Protein AF-A0A1H8YCD6-F1 (afdb_monomer)

Solvent-accessible surface area (backbone atoms only — not comparable to full-atom values): 5613 Å² total; per-residue (Å²): 131,90,78,91,81,82,89,49,74,97,36,56,41,69,50,75,46,70,52,92,56,15,34,28,38,33,33,36,64,43,48,75,93,74,41,48,61,44,54,52,54,41,46,51,43,27,68,70,29,89,53,27,68,52,58,77,84,79,43,37,69,66,57,67,76,28,54,75,43,76,45,73,42,76,83,76,64,79,83,79,79,79,80,82,80,73,92,84,133

Secondary structure (DSSP, 8-state):
---S--S-GGG-S-EEE--TTS-EEEE-S--HHHHHHHHHHHHHHHHHSTTS---TTTS-HHHHH-EEEEEPPSS-PPPPPPP------

Mean predicted aligned error: 7.54 Å

Radius of gyration: 15.42 Å; Cα contacts (8 Å, |Δi|>4): 114; chains: 1; bounding box: 22×37×52 Å

Sequence (89 aa):
MPANCLSNCPRGCSAAVSASGKWTYVIGDLDPDRHAGDVIDFARQHRAHAEGVPEWRDRPEHVRKHTIARVPPVKPAAPAPSAPSQEQS

pLDDT: mean 87.88, std 16.81, range [42.31, 98.44]

Foldseek 3Di:
DDDDDPVCVVFDDWDWQDDAQAKIWIFGNDDCVPCVVLVVVLSVQLVPDPRSDHDLVVRDPRSNVGGPDIHHHPDHDDDDDDDDDDDDD

Structure (mmCIF, N/CA/C/O backbone):
data_AF-A0A1H8YCD6-F1
#
_entry.id   AF-A0A1H8YCD6-F1
#
loop_
_atom_site.group_PDB
_atom_site.id
_atom_site.type_symbol
_atom_site.label_atom_id
_atom_site.label_alt_id
_atom_site.label_comp_id
_atom_site.label_asym_id
_atom_site.label_entity_id
_atom_site.label_seq_id
_atom_site.pdbx_PDB_ins_code
_atom_site.Cartn_x
_atom_site.Cartn_y
_atom_site.Cartn_z
_atom_site.occupancy
_atom_site.B_iso_or_equiv
_atom_site.auth_seq_id
_atom_site.auth_comp_id
_atom_site.auth_asym_id
_atom_site.auth_atom_id
_atom_site.pdbx_PDB_model_num
ATOM 1 N N . MET A 1 1 ? -13.500 2.763 -6.373 1.00 67.12 1 MET A N 1
ATOM 2 C CA . MET A 1 1 ? -13.687 4.179 -6.757 1.00 67.12 1 MET A CA 1
ATOM 3 C C . MET A 1 1 ? -12.380 4.681 -7.344 1.00 67.12 1 MET A C 1
ATOM 5 O O . MET A 1 1 ? -11.348 4.323 -6.782 1.00 67.12 1 MET A O 1
ATOM 9 N N . PRO A 1 2 ? -12.392 5.447 -8.445 1.00 83.25 2 PRO A N 1
ATOM 10 C CA . PRO A 1 2 ? -11.178 6.076 -8.955 1.00 83.25 2 PRO A CA 1
ATOM 11 C C . PRO A 1 2 ? -10.650 7.091 -7.933 1.00 83.25 2 PRO A C 1
ATOM 13 O O . PRO A 1 2 ? -11.416 7.882 -7.382 1.00 83.25 2 PRO A O 1
ATOM 16 N N . ALA A 1 3 ? -9.349 7.043 -7.655 1.00 86.94 3 ALA A N 1
ATOM 17 C CA . ALA A 1 3 ? -8.659 8.064 -6.873 1.00 86.94 3 ALA A CA 1
ATOM 18 C C . ALA A 1 3 ? -8.138 9.148 -7.824 1.00 86.94 3 ALA A C 1
ATOM 20 O O . ALA A 1 3 ? -7.701 8.825 -8.925 1.00 86.94 3 ALA A O 1
ATOM 21 N N . ASN A 1 4 ? -8.180 10.418 -7.410 1.00 91.00 4 ASN A N 1
ATOM 22 C CA . ASN A 1 4 ? -7.763 11.520 -8.280 1.00 91.00 4 ASN A CA 1
ATOM 23 C C . ASN A 1 4 ? -6.230 11.609 -8.403 1.00 91.00 4 ASN A C 1
ATOM 25 O O . ASN A 1 4 ? -5.669 11.411 -9.472 1.00 91.00 4 ASN A O 1
ATOM 29 N N . CYS A 1 5 ? -5.531 11.865 -7.296 1.00 93.00 5 CYS A N 1
ATOM 30 C CA . CYS A 1 5 ? -4.073 11.954 -7.273 1.00 93.00 5 CYS A CA 1
ATOM 31 C C . CYS A 1 5 ? -3.534 11.305 -5.998 1.00 93.00 5 CYS A C 1
ATOM 33 O O . CYS A 1 5 ? -4.055 11.542 -4.910 1.00 93.00 5 CYS A O 1
ATOM 35 N N . LEU A 1 6 ? -2.484 10.497 -6.146 1.00 94.50 6 LEU A N 1
ATOM 36 C CA . LEU A 1 6 ? -1.733 9.896 -5.037 1.00 94.50 6 LEU A CA 1
ATOM 37 C C . LEU A 1 6 ? -0.301 10.449 -4.948 1.00 94.50 6 LEU A C 1
ATOM 39 O O . LEU A 1 6 ? 0.514 9.911 -4.207 1.00 94.50 6 LEU A O 1
ATOM 43 N N . SER A 1 7 ? 0.024 11.479 -5.741 1.00 94.50 7 SER A N 1
ATOM 44 C CA . SER A 1 7 ? 1.365 12.073 -5.870 1.00 94.50 7 SER A CA 1
ATOM 45 C C . SER A 1 7 ? 2.488 11.048 -6.102 1.00 94.50 7 SER A C 1
ATOM 47 O O . SER A 1 7 ? 3.638 11.283 -5.745 1.00 94.50 7 SER A O 1
ATOM 49 N N . ASN A 1 8 ? 2.156 9.914 -6.726 1.00 95.19 8 ASN A N 1
ATOM 50 C CA . ASN A 1 8 ? 3.054 8.784 -6.977 1.00 95.19 8 ASN A CA 1
ATOM 51 C C . ASN A 1 8 ? 3.299 8.562 -8.484 1.00 95.19 8 ASN A C 1
ATOM 53 O O . ASN A 1 8 ? 3.501 7.439 -8.935 1.00 95.19 8 ASN A O 1
ATOM 57 N N . CYS A 1 9 ? 3.252 9.628 -9.290 1.00 94.06 9 CYS A N 1
ATOM 58 C CA . CYS A 1 9 ? 3.338 9.547 -10.754 1.00 94.06 9 CYS A CA 1
ATOM 59 C C . CYS A 1 9 ? 4.580 8.799 -11.288 1.00 94.06 9 CYS A C 1
ATOM 61 O O . CYS A 1 9 ? 4.416 8.019 -12.223 1.00 94.06 9 CYS A O 1
ATOM 63 N N . PRO A 1 10 ? 5.793 8.947 -10.709 1.00 95.06 10 PRO A N 1
ATOM 64 C CA . PRO A 1 10 ? 6.974 8.215 -11.185 1.00 95.06 10 PRO A CA 1
ATOM 65 C C . PRO A 1 10 ? 6.902 6.692 -10.996 1.00 95.06 10 PRO A C 1
ATOM 67 O O . PRO A 1 10 ? 7.713 5.979 -11.574 1.00 95.06 10 PRO A O 1
ATOM 70 N N . ARG A 1 11 ? 5.968 6.204 -10.169 1.00 93.56 11 ARG A N 1
ATOM 71 C CA . ARG A 1 11 ? 5.777 4.788 -9.815 1.00 93.56 11 ARG A CA 1
ATOM 72 C C . ARG A 1 11 ? 4.352 4.318 -10.128 1.00 93.56 11 ARG A C 1
ATOM 74 O O . ARG A 1 11 ? 3.731 3.598 -9.341 1.00 93.56 11 ARG A O 1
ATOM 81 N N . GLY A 1 12 ? 3.794 4.796 -11.243 1.00 89.19 12 GLY A N 1
ATOM 82 C CA . GLY A 1 12 ? 2.533 4.294 -11.795 1.00 89.19 12 GLY A CA 1
ATOM 83 C C . GLY A 1 12 ? 2.701 2.897 -12.426 1.00 89.19 12 GLY A C 1
ATOM 84 O O . GLY A 1 12 ? 3.779 2.580 -12.910 1.00 89.19 12 GLY A O 1
ATOM 85 N N . CYS A 1 13 ? 1.680 2.034 -12.461 1.00 94.94 13 CYS A N 1
ATOM 86 C CA . CYS A 1 13 ? 0.327 2.222 -11.922 1.00 94.94 13 CYS A CA 1
ATOM 87 C C . CYS A 1 13 ? 0.295 2.167 -10.385 1.00 94.94 13 CYS A C 1
ATOM 89 O O . CYS A 1 13 ? 1.198 1.633 -9.743 1.00 94.94 13 CYS A O 1
ATOM 91 N N . SER A 1 14 ? -0.744 2.740 -9.770 1.00 96.00 14 SER A N 1
ATOM 92 C CA . SER A 1 14 ? -0.872 2.787 -8.308 1.00 96.00 14 SER A CA 1
ATOM 93 C C . SER A 1 14 ? -2.298 2.534 -7.834 1.00 96.00 14 SER A C 1
ATOM 95 O O . SER A 1 14 ? -3.260 2.871 -8.521 1.00 96.00 14 SER A O 1
ATOM 97 N N . ALA A 1 15 ? -2.425 1.981 -6.631 1.00 96.44 15 AL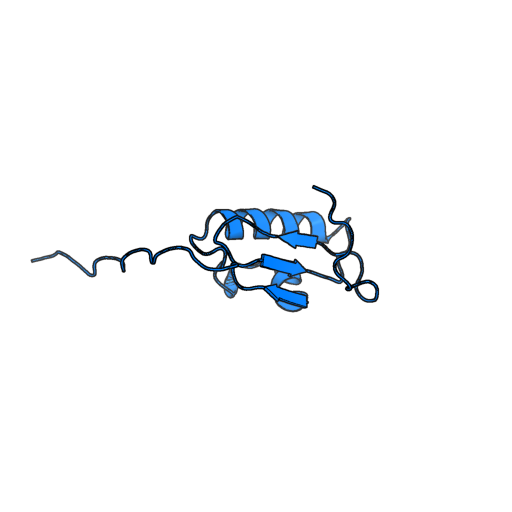A A N 1
ATOM 98 C CA . ALA A 1 15 ? -3.700 1.735 -5.973 1.00 96.44 15 ALA A CA 1
ATOM 99 C C . ALA A 1 15 ? -3.649 2.179 -4.511 1.00 96.44 15 ALA A C 1
ATOM 101 O O . ALA A 1 15 ? -2.595 2.148 -3.874 1.00 96.44 15 ALA A O 1
ATOM 102 N N . ALA A 1 16 ? -4.808 2.561 -3.975 1.00 96.88 16 ALA A N 1
ATOM 103 C CA . ALA A 1 16 ? -4.979 2.813 -2.554 1.00 96.88 16 ALA A CA 1
ATOM 104 C C . ALA A 1 16 ? -5.983 1.820 -1.961 1.00 96.88 16 ALA A C 1
ATOM 106 O O . ALA A 1 16 ? -7.092 1.676 -2.476 1.00 96.88 16 ALA A O 1
ATOM 107 N N . VAL A 1 17 ? -5.602 1.163 -0.867 1.00 97.56 17 VAL A N 1
ATOM 108 C CA . VAL A 1 17 ? -6.489 0.309 -0.068 1.00 97.56 17 VAL A CA 1
ATOM 109 C C . VAL A 1 17 ? -6.759 1.020 1.249 1.00 97.56 17 VAL A C 1
ATOM 111 O O . VAL A 1 17 ? -5.847 1.231 2.049 1.00 97.56 17 VAL A O 1
ATOM 114 N N . SER A 1 18 ? -8.010 1.420 1.456 1.00 95.38 18 SER A N 1
ATOM 115 C CA . SER A 1 18 ? -8.455 2.191 2.614 1.00 95.38 18 SER A CA 1
ATOM 116 C C . SER A 1 18 ? -9.813 1.706 3.112 1.00 95.38 18 SER A C 1
ATOM 118 O O . SER A 1 18 ? -10.616 1.147 2.366 1.00 95.38 18 SER A O 1
ATOM 120 N N . ALA A 1 19 ? -10.073 1.928 4.398 1.00 93.94 19 ALA A N 1
ATOM 121 C CA . ALA A 1 19 ? -11.386 1.756 5.004 1.00 93.94 19 ALA A CA 1
ATOM 122 C C . ALA A 1 19 ? -11.507 2.673 6.225 1.00 93.94 19 ALA A C 1
ATOM 124 O O . ALA A 1 19 ? -10.498 3.061 6.818 1.00 93.94 19 ALA A O 1
ATOM 125 N N . SER A 1 20 ? -12.740 3.007 6.610 1.00 92.38 20 SER A N 1
ATOM 126 C CA . SER A 1 20 ? -12.990 3.829 7.799 1.00 92.38 20 SER A CA 1
ATOM 127 C C . SER A 1 20 ? -12.371 3.193 9.047 1.00 92.38 20 SER A C 1
ATOM 129 O O . SER A 1 20 ? -12.505 1.988 9.260 1.00 92.38 20 SER A O 1
ATOM 131 N N . GLY A 1 21 ? -11.666 3.997 9.846 1.00 91.94 21 GLY A N 1
ATOM 132 C CA . GLY A 1 21 ? -11.000 3.552 11.074 1.00 91.94 21 GLY A CA 1
ATOM 133 C C . GLY A 1 21 ? -9.776 2.653 10.869 1.00 91.94 21 GLY A C 1
ATOM 134 O O . GLY A 1 21 ? -9.196 2.204 11.853 1.00 91.94 21 GLY A O 1
ATOM 135 N N . LYS A 1 22 ? -9.359 2.399 9.622 1.00 95.38 22 LYS A N 1
ATOM 136 C CA . LYS A 1 22 ? -8.238 1.510 9.296 1.00 95.38 22 LYS A CA 1
ATOM 137 C C . LYS A 1 22 ? -7.078 2.263 8.662 1.00 95.38 22 LYS A C 1
ATOM 139 O O . LYS A 1 22 ? -7.241 3.330 8.071 1.00 95.38 22 LYS A O 1
ATOM 144 N N . TRP A 1 23 ? -5.897 1.665 8.746 1.00 96.56 23 TRP A N 1
ATOM 145 C CA . TRP A 1 23 ? -4.719 2.143 8.027 1.00 96.56 23 TRP A CA 1
ATOM 146 C C . TRP A 1 23 ? -4.975 2.191 6.523 1.00 96.56 23 TRP A C 1
ATOM 148 O O . TRP A 1 23 ? -5.581 1.280 5.974 1.00 96.56 23 TRP A O 1
ATOM 158 N N . THR A 1 24 ? -4.486 3.217 5.837 1.00 96.75 24 THR A N 1
ATOM 159 C CA . THR A 1 24 ? -4.534 3.281 4.370 1.00 96.75 24 THR A CA 1
ATOM 160 C C . THR A 1 24 ? -3.178 2.915 3.786 1.00 96.75 24 THR A C 1
ATOM 162 O O . THR A 1 24 ? -2.150 3.364 4.290 1.00 96.75 24 THR A O 1
ATOM 165 N N . TYR A 1 25 ? -3.177 2.121 2.719 1.00 97.75 25 TYR A N 1
ATOM 166 C CA . TYR A 1 25 ? -1.980 1.714 1.987 1.00 97.75 25 TYR A CA 1
ATOM 167 C C . TYR A 1 25 ? -2.011 2.305 0.591 1.00 97.75 25 TYR A C 1
ATOM 169 O O . TYR A 1 25 ? -3.018 2.172 -0.096 1.00 97.75 25 TYR A O 1
ATOM 177 N N . VAL A 1 26 ? -0.901 2.903 0.167 1.00 97.75 26 VAL A N 1
ATOM 178 C CA . VAL A 1 26 ? -0.651 3.258 -1.233 1.00 97.75 26 VAL A CA 1
ATOM 179 C C . VAL A 1 26 ? 0.370 2.276 -1.787 1.00 97.75 26 VAL A C 1
ATOM 181 O O . VAL A 1 26 ? 1.450 2.130 -1.217 1.00 97.75 26 VAL A O 1
ATOM 184 N N . ILE A 1 27 ? 0.021 1.603 -2.877 1.00 98.00 27 ILE A N 1
ATOM 185 C CA . ILE A 1 27 ? 0.840 0.592 -3.550 1.00 98.00 27 ILE A CA 1
ATOM 186 C C . ILE A 1 27 ? 1.192 1.129 -4.937 1.00 98.00 27 ILE A C 1
ATOM 188 O O . ILE A 1 27 ? 0.305 1.626 -5.633 1.00 98.00 27 ILE A O 1
ATOM 192 N N . GLY A 1 28 ? 2.468 1.061 -5.310 1.00 97.62 28 GLY A N 1
ATOM 193 C CA . GLY A 1 28 ? 2.990 1.546 -6.591 1.00 97.62 28 GLY A CA 1
ATOM 194 C C . GLY A 1 28 ? 3.535 0.433 -7.484 1.00 97.62 28 GLY A C 1
ATOM 195 O O . GLY A 1 28 ? 3.442 -0.751 -7.151 1.00 97.62 28 GLY A O 1
ATOM 196 N N . ASP A 1 29 ? 4.106 0.840 -8.618 1.00 97.81 29 ASP A N 1
ATOM 197 C CA . ASP A 1 29 ? 4.764 -0.022 -9.610 1.00 97.81 29 ASP A CA 1
ATOM 198 C C . ASP A 1 29 ? 3.890 -1.213 -10.044 1.00 97.81 29 ASP A C 1
ATOM 200 O O . ASP A 1 29 ? 4.363 -2.333 -10.239 1.00 97.81 29 ASP A O 1
ATOM 204 N N . LEU A 1 30 ? 2.575 -0.999 -10.125 1.00 97.50 30 LEU A N 1
ATOM 205 C CA . LEU A 1 30 ? 1.631 -2.045 -10.500 1.00 97.50 30 LEU A CA 1
ATOM 206 C C . LEU A 1 30 ? 1.655 -2.266 -12.015 1.00 97.50 30 LEU A C 1
ATOM 208 O O . LEU A 1 30 ? 1.534 -1.320 -12.794 1.00 97.50 30 LEU A O 1
ATOM 212 N 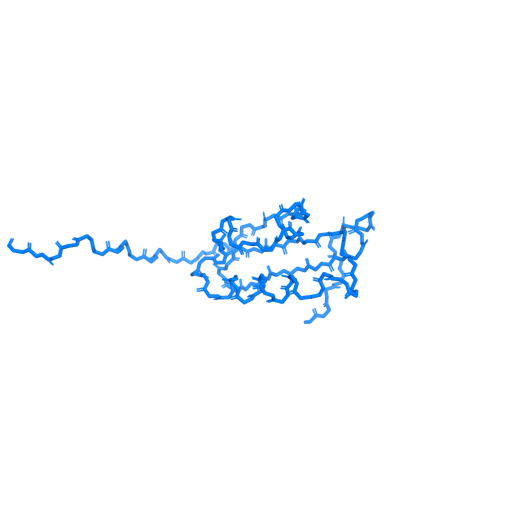N . ASP A 1 31 ? 1.724 -3.533 -12.406 1.00 97.50 31 ASP A N 1
ATOM 213 C CA . ASP A 1 31 ? 1.367 -4.013 -13.733 1.00 97.50 31 ASP A CA 1
ATOM 214 C C . ASP A 1 31 ? -0.094 -4.500 -13.643 1.00 97.50 31 ASP A C 1
ATOM 216 O O . ASP A 1 31 ? -0.382 -5.382 -12.826 1.00 97.50 31 ASP A O 1
ATOM 220 N N . PRO A 1 32 ? -1.038 -3.912 -14.397 1.00 94.06 32 PR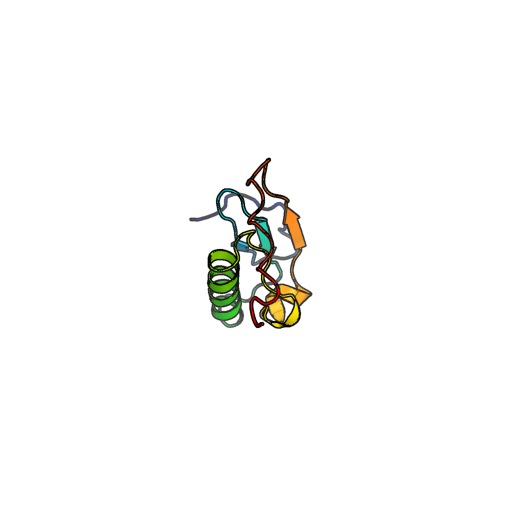O A N 1
ATOM 221 C CA . PRO A 1 32 ? -2.456 -4.242 -14.280 1.00 94.06 32 PRO A CA 1
ATOM 222 C C . PRO A 1 32 ? -2.779 -5.686 -14.690 1.00 94.06 32 PRO A C 1
ATOM 224 O O . PRO A 1 32 ? -3.718 -6.257 -14.138 1.00 94.06 32 PRO A O 1
ATOM 227 N N . ASP A 1 33 ? -1.995 -6.293 -15.583 1.00 96.50 33 ASP A N 1
ATOM 228 C CA . ASP A 1 33 ? -2.230 -7.661 -16.056 1.00 96.50 33 ASP A CA 1
ATOM 229 C C . ASP A 1 33 ? -1.666 -8.707 -15.085 1.00 96.50 33 ASP A C 1
ATOM 231 O O . ASP A 1 33 ? -2.118 -9.852 -15.060 1.00 96.50 33 ASP A O 1
ATOM 235 N N . ARG A 1 34 ? -0.691 -8.317 -14.253 1.00 97.56 34 ARG A N 1
ATOM 236 C CA . ARG A 1 34 ? -0.009 -9.226 -13.316 1.00 97.56 34 ARG A CA 1
ATOM 237 C C . ARG A 1 34 ? -0.436 -9.042 -11.866 1.00 97.56 34 ARG A C 1
ATOM 239 O O . ARG A 1 34 ? -0.592 -10.021 -11.147 1.00 97.56 34 ARG A O 1
ATOM 246 N N . HIS A 1 35 ? -0.603 -7.799 -11.419 1.00 98.12 35 HIS A N 1
ATOM 247 C CA . HIS A 1 35 ? -0.702 -7.459 -9.994 1.00 98.12 35 HIS A CA 1
ATOM 248 C C . HIS A 1 35 ? -2.127 -7.096 -9.550 1.00 98.12 35 HIS A C 1
ATOM 250 O O . HIS A 1 35 ? -2.347 -6.786 -8.378 1.00 98.12 35 HIS A O 1
ATOM 256 N N . ALA A 1 36 ? -3.123 -7.144 -10.443 1.00 96.31 36 ALA A N 1
ATOM 257 C CA . ALA A 1 36 ? -4.517 -6.908 -10.061 1.00 96.31 36 ALA A CA 1
ATOM 258 C C . ALA A 1 36 ? -5.002 -7.899 -8.985 1.00 96.31 36 ALA A C 1
ATOM 260 O O . ALA A 1 36 ? -5.669 -7.488 -8.033 1.00 96.31 36 ALA A O 1
ATOM 261 N N . GLY A 1 37 ? -4.620 -9.178 -9.098 1.00 97.56 37 GLY A N 1
ATOM 262 C CA . GLY A 1 37 ? -4.919 -10.211 -8.099 1.00 97.56 37 GLY A CA 1
ATOM 263 C C . GLY A 1 37 ? -4.342 -9.876 -6.722 1.00 97.56 37 GLY A C 1
ATOM 264 O O . GLY A 1 37 ? -5.082 -9.845 -5.742 1.00 97.56 37 GLY A O 1
ATOM 265 N N . ASP A 1 38 ? -3.064 -9.495 -6.668 1.00 97.50 38 ASP A N 1
ATOM 266 C CA . ASP A 1 38 ? -2.376 -9.098 -5.434 1.00 97.50 38 ASP A CA 1
ATOM 267 C C . ASP A 1 38 ? -3.073 -7.930 -4.722 1.00 97.50 38 ASP A C 1
ATOM 269 O O . ASP A 1 38 ? -3.247 -7.940 -3.501 1.00 97.50 38 ASP A O 1
ATOM 273 N N . VAL A 1 39 ? -3.516 -6.914 -5.469 1.00 97.50 39 VAL A N 1
ATOM 274 C CA . VAL A 1 39 ? -4.242 -5.776 -4.886 1.00 97.50 39 VAL A CA 1
ATOM 275 C C . VAL A 1 39 ? -5.594 -6.219 -4.320 1.00 97.50 39 VAL A C 1
ATOM 277 O O . VAL A 1 39 ? -5.972 -5.779 -3.232 1.00 97.50 39 VAL A O 1
ATOM 280 N N . ILE A 1 40 ? -6.316 -7.097 -5.023 1.00 97.69 40 ILE A N 1
ATOM 281 C CA . ILE A 1 40 ? -7.611 -7.628 -4.573 1.00 97.69 40 ILE A CA 1
ATOM 282 C C . ILE A 1 40 ? -7.442 -8.479 -3.313 1.00 97.69 40 ILE A C 1
ATOM 284 O O . ILE A 1 40 ? -8.188 -8.301 -2.346 1.00 97.69 40 ILE A O 1
ATOM 288 N N . ASP A 1 41 ? -6.463 -9.378 -3.290 1.00 98.19 41 ASP A N 1
ATOM 289 C CA . ASP A 1 41 ? -6.223 -10.251 -2.144 1.00 98.19 41 ASP A CA 1
ATOM 290 C C . ASP A 1 41 ? -5.754 -9.458 -0.929 1.00 98.19 41 ASP A C 1
ATOM 292 O O . ASP A 1 41 ? -6.274 -9.649 0.174 1.00 98.19 41 ASP A O 1
ATOM 296 N N . PHE A 1 42 ? -4.886 -8.466 -1.124 1.00 98.44 42 PHE A N 1
ATOM 297 C CA . PHE A 1 42 ? -4.531 -7.563 -0.041 1.00 98.44 42 PHE A CA 1
ATOM 298 C C . PHE A 1 42 ? -5.725 -6.736 0.449 1.00 98.44 42 PHE A C 1
ATOM 300 O O . PHE A 1 42 ? -5.895 -6.570 1.656 1.00 98.44 42 PHE A O 1
ATOM 307 N N . ALA A 1 43 ? -6.602 -6.263 -0.442 1.00 98.06 43 ALA A N 1
ATOM 308 C CA . ALA A 1 43 ? -7.824 -5.567 -0.042 1.00 98.06 43 ALA A CA 1
ATOM 309 C C . ALA A 1 43 ? -8.752 -6.463 0.800 1.00 98.06 43 ALA A C 1
ATOM 311 O O . ALA A 1 43 ? -9.358 -5.990 1.765 1.00 98.06 43 ALA A O 1
ATOM 312 N N . ARG A 1 44 ? -8.833 -7.766 0.498 1.00 98.12 44 ARG A N 1
ATOM 313 C CA . ARG A 1 44 ? -9.584 -8.745 1.306 1.00 98.12 44 ARG A CA 1
ATOM 314 C C . ARG A 1 44 ? -8.967 -8.929 2.688 1.00 98.12 44 ARG A C 1
ATOM 316 O O . ARG A 1 44 ? -9.687 -8.842 3.683 1.00 98.12 44 ARG A O 1
ATOM 323 N N . GLN A 1 45 ? -7.651 -9.124 2.758 1.00 98.12 45 GLN A N 1
ATOM 324 C CA . GLN A 1 45 ? -6.922 -9.242 4.023 1.00 98.12 45 GLN A CA 1
ATOM 325 C C . GLN A 1 45 ? -7.079 -7.975 4.876 1.00 98.12 45 GLN A C 1
ATOM 327 O O . GLN A 1 45 ? -7.390 -8.042 6.065 1.00 98.12 45 GLN A O 1
ATOM 332 N N . HIS A 1 46 ? -6.919 -6.802 4.259 1.00 97.88 46 HIS A N 1
ATOM 333 C CA . HIS A 1 46 ? -7.088 -5.495 4.894 1.00 97.88 46 HIS A CA 1
ATOM 334 C C . HIS A 1 46 ? -8.499 -5.318 5.457 1.00 97.88 46 HIS A C 1
ATOM 336 O O . HIS A 1 46 ? -8.680 -4.910 6.608 1.00 97.88 46 HIS A O 1
ATOM 342 N N . ARG A 1 47 ? -9.514 -5.694 4.673 1.00 96.75 47 ARG A N 1
ATOM 343 C CA . ARG A 1 47 ? -10.906 -5.666 5.115 1.00 96.75 47 ARG A CA 1
ATOM 344 C C . ARG A 1 47 ? -11.150 -6.612 6.292 1.00 96.75 47 ARG A C 1
ATOM 346 O O . ARG A 1 47 ? -11.897 -6.226 7.189 1.00 96.75 47 ARG A O 1
ATOM 353 N N . ALA A 1 48 ? -10.547 -7.799 6.305 1.00 96.25 48 ALA A N 1
ATOM 354 C CA . ALA A 1 48 ? -10.707 -8.779 7.380 1.00 96.25 48 ALA A CA 1
ATOM 355 C C . ALA A 1 48 ? -10.005 -8.359 8.686 1.00 96.25 48 ALA A C 1
ATOM 357 O O . ALA A 1 48 ? -10.534 -8.593 9.769 1.00 96.25 48 ALA A O 1
ATOM 358 N N . HIS A 1 49 ? -8.852 -7.692 8.602 1.00 96.75 49 HIS A N 1
ATOM 359 C CA . HIS A 1 49 ? -8.106 -7.251 9.780 1.00 96.75 49 HIS A CA 1
ATOM 360 C C . HIS A 1 49 ? -8.794 -6.069 10.480 1.00 96.75 49 HIS A C 1
ATOM 362 O O . HIS A 1 49 ? -9.124 -5.081 9.821 1.00 96.75 49 HIS A O 1
ATOM 368 N N . ALA A 1 50 ? -8.946 -6.107 11.809 1.00 93.56 50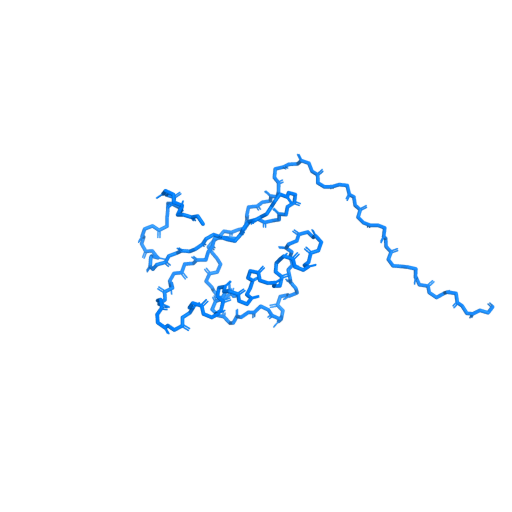 ALA A N 1
ATOM 369 C CA . ALA A 1 50 ? -9.651 -5.076 12.587 1.00 93.56 50 ALA A CA 1
ATOM 370 C C . ALA A 1 50 ? -9.139 -3.653 12.290 1.00 93.56 50 ALA A C 1
ATOM 372 O O . ALA A 1 50 ? -9.905 -2.782 11.890 1.00 93.56 50 ALA A O 1
ATOM 373 N N . GLU A 1 51 ? -7.823 -3.457 12.356 1.00 93.75 51 GLU A N 1
ATOM 374 C CA . GLU A 1 51 ? -7.179 -2.160 12.088 1.00 93.75 51 GLU A CA 1
ATOM 375 C C . GLU A 1 51 ? -6.726 -1.974 10.627 1.00 93.75 51 GLU A C 1
ATOM 377 O O . GLU A 1 51 ? -6.127 -0.958 10.270 1.00 93.75 51 GLU A O 1
ATOM 382 N N . GLY A 1 52 ? -6.970 -2.963 9.761 1.00 95.69 52 GLY A N 1
ATOM 383 C CA . GLY A 1 52 ? -6.457 -2.962 8.388 1.00 95.69 52 GLY A CA 1
ATOM 384 C C . GLY A 1 52 ? -4.939 -3.084 8.317 1.00 95.69 52 GLY A C 1
ATOM 385 O O . GLY A 1 52 ? -4.304 -2.474 7.465 1.00 95.69 52 GLY A O 1
ATOM 386 N N . VAL A 1 53 ? -4.334 -3.872 9.205 1.00 96.44 53 VAL A N 1
ATOM 387 C CA . VAL A 1 53 ? -2.894 -4.150 9.208 1.00 96.44 53 VAL A CA 1
ATOM 388 C C . VAL A 1 53 ? -2.675 -5.657 9.089 1.00 96.44 53 VAL A C 1
ATOM 390 O O . VAL A 1 53 ? -2.249 -6.273 10.055 1.00 96.44 53 VAL A O 1
ATOM 393 N N . PRO A 1 54 ? -2.959 -6.274 7.922 1.00 95.56 54 PRO A N 1
ATOM 394 C CA . PRO A 1 54 ? -2.709 -7.700 7.730 1.00 95.56 54 PRO A CA 1
ATOM 395 C C . PRO A 1 54 ? -1.283 -8.088 8.101 1.00 95.56 54 PRO A C 1
ATOM 397 O O . PRO A 1 54 ? -0.357 -7.286 7.891 1.00 95.56 54 PRO A O 1
ATOM 400 N N . GLU A 1 55 ? -1.112 -9.311 8.599 1.00 95.19 55 GLU A N 1
ATOM 401 C CA . GLU A 1 55 ? 0.192 -9.825 9.003 1.00 95.19 55 GLU A CA 1
ATOM 402 C C . GLU A 1 55 ? 1.182 -9.716 7.846 1.00 95.19 55 GLU A C 1
ATOM 404 O O . GLU A 1 55 ? 0.874 -10.020 6.694 1.00 95.19 55 GLU A O 1
ATOM 409 N N . TRP A 1 56 ? 2.384 -9.223 8.140 1.00 92.81 56 TRP A N 1
ATOM 410 C CA . TRP A 1 56 ? 3.365 -8.868 7.113 1.00 92.81 56 TRP A CA 1
ATOM 411 C C . TRP A 1 56 ? 3.688 -10.037 6.177 1.00 92.81 56 TRP A C 1
ATOM 413 O O . TRP A 1 56 ? 3.928 -9.814 4.990 1.00 92.81 56 TRP A O 1
ATOM 423 N N . ARG A 1 57 ? 3.708 -11.267 6.703 1.00 94.06 57 ARG A N 1
ATOM 424 C CA . ARG A 1 57 ? 4.018 -12.495 5.953 1.00 94.06 57 ARG A CA 1
ATOM 425 C C . ARG A 1 57 ? 2.919 -12.916 4.983 1.00 94.06 57 ARG A C 1
ATOM 427 O O . ARG A 1 57 ? 3.253 -13.466 3.943 1.00 94.06 57 ARG A O 1
ATOM 434 N N . ASP A 1 58 ? 1.666 -12.602 5.289 1.00 94.19 58 ASP A N 1
ATOM 435 C CA . ASP A 1 58 ? 0.514 -13.045 4.493 1.00 94.19 58 ASP A CA 1
ATOM 436 C C . ASP A 1 58 ? 0.218 -12.106 3.322 1.00 94.19 58 ASP A C 1
ATOM 438 O O . ASP A 1 58 ? -0.534 -12.439 2.405 1.00 94.19 58 ASP A O 1
ATOM 442 N N . ARG A 1 59 ? 0.812 -10.911 3.338 1.00 96.62 59 ARG A N 1
ATOM 443 C CA . ARG A 1 59 ? 0.654 -9.930 2.268 1.00 96.62 59 ARG A CA 1
ATOM 444 C C . ARG A 1 59 ? 1.257 -10.460 0.963 1.00 96.62 59 ARG A C 1
ATOM 446 O O . ARG A 1 59 ? 2.387 -10.955 0.995 1.00 96.62 59 ARG A O 1
ATOM 453 N N . PRO A 1 60 ? 0.585 -10.246 -0.181 1.00 97.75 60 PRO A N 1
ATOM 454 C CA . PRO A 1 60 ? 1.151 -10.537 -1.492 1.00 97.75 60 PRO A CA 1
ATOM 455 C C . PRO A 1 60 ? 2.527 -9.894 -1.673 1.00 97.75 60 PRO A C 1
ATOM 457 O O . PRO A 1 60 ? 2.792 -8.799 -1.157 1.00 97.75 60 PRO A O 1
ATOM 460 N N . GLU A 1 61 ? 3.415 -10.577 -2.396 1.00 97.44 61 GLU A N 1
ATOM 461 C CA . GLU A 1 61 ? 4.815 -10.163 -2.501 1.00 97.44 61 GLU A CA 1
ATOM 462 C C . GLU A 1 61 ? 4.947 -8.740 -3.055 1.00 97.44 61 GLU A C 1
ATOM 464 O O . GLU A 1 61 ? 5.683 -7.925 -2.481 1.00 97.44 61 GLU A O 1
ATOM 469 N N . HIS A 1 62 ? 4.191 -8.420 -4.111 1.00 97.94 62 HIS A N 1
ATOM 470 C CA . HIS A 1 62 ? 4.226 -7.095 -4.725 1.00 97.94 62 HIS A CA 1
ATOM 471 C C . HIS A 1 62 ? 3.812 -6.010 -3.729 1.00 97.94 62 HIS A C 1
ATOM 473 O O . HIS A 1 62 ? 4.498 -5.004 -3.565 1.00 97.94 62 HIS A O 1
ATOM 479 N N . VAL A 1 63 ? 2.746 -6.250 -2.963 1.00 97.50 63 VAL A N 1
ATOM 480 C CA . VAL A 1 63 ? 2.263 -5.310 -1.942 1.00 97.50 63 VAL A CA 1
ATOM 481 C C . VAL A 1 63 ? 3.308 -5.081 -0.849 1.00 97.50 63 VAL A C 1
ATOM 483 O O . VAL A 1 63 ? 3.515 -3.938 -0.434 1.00 97.50 63 VAL A O 1
ATOM 486 N N . ARG A 1 64 ? 4.003 -6.130 -0.390 1.00 96.44 64 ARG A N 1
ATOM 487 C CA . ARG A 1 64 ? 5.079 -5.990 0.608 1.00 96.44 64 ARG A CA 1
ATOM 488 C C . ARG A 1 64 ? 6.213 -5.103 0.106 1.00 96.44 64 ARG A C 1
ATOM 490 O O . ARG A 1 64 ? 6.678 -4.248 0.854 1.00 96.44 64 ARG A O 1
ATOM 497 N N . LYS A 1 65 ? 6.671 -5.328 -1.127 1.00 97.00 65 LYS A N 1
ATOM 498 C CA . LYS A 1 65 ? 7.850 -4.652 -1.692 1.00 97.00 65 LYS A CA 1
ATOM 499 C C . LYS A 1 65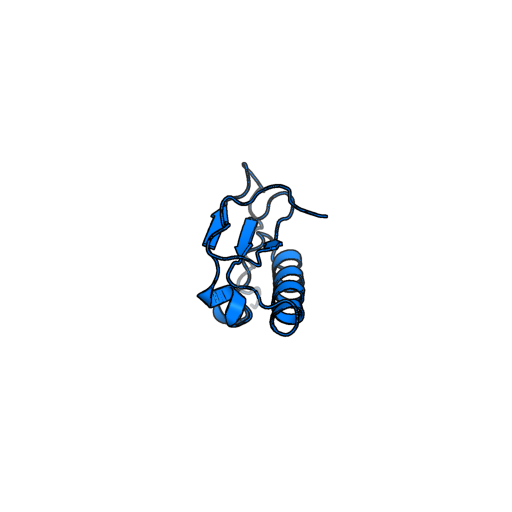 ? 7.540 -3.242 -2.206 1.00 97.00 65 LYS A C 1
ATOM 501 O O . LYS A 1 65 ? 8.415 -2.385 -2.150 1.00 97.00 65 LYS A O 1
ATOM 506 N N . HIS A 1 66 ? 6.302 -2.986 -2.636 1.00 97.69 66 HIS A N 1
ATOM 507 C CA . HIS A 1 66 ? 5.903 -1.748 -3.318 1.00 97.69 66 HIS A CA 1
ATOM 508 C C . HIS A 1 66 ? 4.856 -0.920 -2.556 1.00 97.69 66 HIS A C 1
ATOM 510 O O . HIS A 1 66 ? 4.159 -0.088 -3.142 1.00 97.69 66 HIS A O 1
ATOM 516 N N . THR A 1 67 ? 4.743 -1.099 -1.234 1.00 97.69 67 THR A N 1
ATOM 517 C CA . THR A 1 67 ? 4.012 -0.142 -0.389 1.00 97.69 67 THR A CA 1
ATOM 518 C C . THR A 1 67 ? 4.784 1.182 -0.342 1.00 97.69 67 THR A C 1
ATOM 520 O O . THR A 1 67 ? 5.858 1.263 0.248 1.00 97.69 67 THR A O 1
ATOM 523 N N . ILE A 1 68 ? 4.215 2.229 -0.937 1.00 97.69 68 ILE A N 1
ATOM 524 C CA . ILE A 1 68 ? 4.787 3.582 -1.006 1.0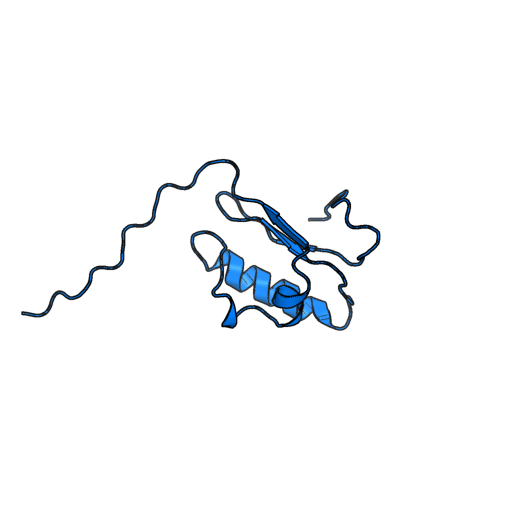0 97.69 68 ILE A CA 1
ATOM 525 C C . ILE A 1 68 ? 4.543 4.343 0.292 1.00 97.69 68 ILE A C 1
ATOM 527 O O . ILE A 1 68 ? 5.429 5.019 0.809 1.00 97.69 68 ILE A O 1
ATOM 531 N N . ALA A 1 69 ? 3.324 4.234 0.817 1.00 96.31 69 ALA A N 1
ATOM 532 C CA . ALA A 1 69 ? 2.921 4.921 2.028 1.00 96.31 69 ALA A CA 1
ATOM 533 C C . ALA A 1 69 ? 1.941 4.075 2.833 1.00 96.31 69 ALA A C 1
ATOM 535 O O . ALA A 1 69 ? 1.069 3.394 2.286 1.00 96.31 69 ALA A O 1
ATOM 536 N N . ARG A 1 70 ? 2.063 4.190 4.154 1.00 96.25 70 ARG A N 1
ATOM 537 C CA . ARG A 1 70 ? 1.037 3.794 5.111 1.00 96.25 70 ARG A CA 1
ATOM 538 C C . ARG A 1 70 ? 0.573 5.037 5.840 1.00 96.25 70 ARG A C 1
ATOM 540 O O . ARG A 1 70 ? 1.345 5.642 6.578 1.00 96.25 70 ARG A O 1
ATOM 547 N N . VAL A 1 71 ? -0.681 5.404 5.634 1.00 95.31 71 VAL A N 1
ATOM 548 C CA . VAL A 1 71 ? -1.290 6.551 6.301 1.00 95.31 71 VAL A CA 1
ATOM 549 C C . VAL A 1 71 ? -2.074 6.023 7.503 1.00 95.31 71 VAL A C 1
ATOM 551 O O . VAL A 1 71 ? -2.911 5.128 7.319 1.00 95.31 71 VAL A O 1
ATOM 554 N N . PRO A 1 72 ? -1.796 6.502 8.730 1.00 94.50 72 PRO A N 1
ATOM 555 C CA . PRO A 1 72 ? -2.559 6.090 9.898 1.00 94.50 72 PRO A CA 1
ATOM 556 C C . PRO A 1 72 ? -4.032 6.474 9.728 1.00 94.50 72 PRO A C 1
ATOM 558 O O . PRO A 1 72 ? -4.335 7.449 9.032 1.00 94.50 72 PRO A O 1
ATOM 561 N N . PRO A 1 73 ? -4.961 5.737 10.360 1.00 91.81 73 PRO A N 1
ATOM 562 C CA . PRO A 1 73 ? -6.345 6.173 10.400 1.00 91.81 73 PRO A 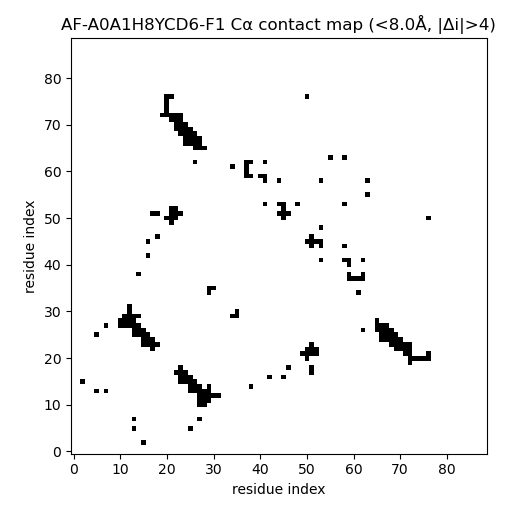CA 1
ATOM 563 C C . PRO A 1 73 ? -6.408 7.579 11.006 1.00 91.81 73 PRO A C 1
ATOM 565 O O . PRO A 1 73 ? -5.795 7.854 12.042 1.00 91.81 73 PRO A O 1
ATOM 568 N N . VAL A 1 74 ? -7.158 8.475 10.367 1.00 85.38 74 VAL A N 1
ATOM 569 C CA . VAL A 1 74 ? -7.513 9.761 10.974 1.00 85.38 74 VAL A CA 1
ATOM 570 C C . VAL A 1 74 ? -8.317 9.421 12.237 1.00 85.38 74 VAL A C 1
ATOM 572 O O . VAL A 1 74 ? -9.330 8.733 12.147 1.00 85.38 74 VAL A O 1
ATOM 575 N N . LYS A 1 75 ? -7.776 9.767 13.412 1.00 69.06 75 LYS A N 1
ATOM 576 C CA . LYS A 1 75 ? -8.188 9.271 14.740 1.00 69.06 75 LYS A CA 1
ATOM 577 C C . LYS A 1 75 ? -9.720 9.169 14.965 1.00 69.06 75 LYS A C 1
ATOM 579 O O . LYS A 1 75 ? -10.427 10.102 14.591 1.00 69.06 75 LYS A O 1
ATOM 584 N N . PRO A 1 76 ? -10.170 8.230 15.832 1.00 56.12 76 PRO A N 1
ATOM 585 C CA . PRO A 1 76 ? -9.555 6.906 16.042 1.00 56.12 76 PRO A CA 1
ATOM 586 C C . PRO A 1 76 ? -10.559 5.759 16.306 1.00 56.12 76 PRO A C 1
ATOM 588 O O . PRO A 1 76 ? -11.576 5.947 16.967 1.00 56.12 76 PRO A O 1
ATOM 591 N N . AL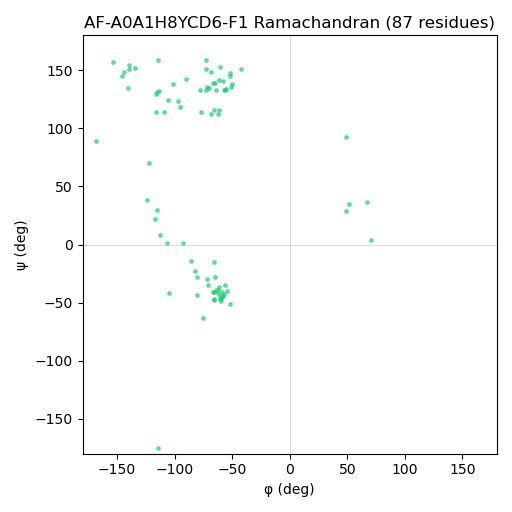A A 1 77 ? -10.239 4.529 15.892 1.00 54.22 77 ALA A N 1
ATOM 592 C CA . ALA A 1 77 ? -10.928 3.342 16.411 1.00 54.22 77 ALA A CA 1
ATOM 593 C C . ALA A 1 77 ? -10.533 3.090 17.884 1.00 54.22 77 ALA A C 1
ATOM 595 O O . ALA A 1 77 ? -9.350 3.154 18.223 1.00 54.22 77 ALA A O 1
ATOM 596 N N . ALA A 1 78 ? -11.510 2.811 18.754 1.00 51.66 78 ALA A N 1
ATOM 597 C CA . ALA A 1 78 ? -11.266 2.325 20.116 1.00 51.66 78 ALA A CA 1
ATOM 598 C C . ALA A 1 78 ? -10.687 0.890 20.081 1.00 51.66 78 ALA A C 1
ATOM 600 O O . ALA A 1 78 ? -11.012 0.138 19.159 1.00 51.66 78 ALA A O 1
ATOM 601 N N . PRO A 1 79 ? -9.830 0.502 21.046 1.00 53.38 79 PRO A N 1
ATOM 602 C CA . PRO A 1 79 ? -9.096 -0.762 20.989 1.00 53.38 79 PRO A CA 1
ATOM 603 C C . PRO A 1 79 ? -10.028 -1.976 21.099 1.00 53.38 79 PRO A C 1
ATOM 605 O O . PRO A 1 79 ? -10.941 -1.988 21.925 1.00 53.38 79 PRO A O 1
ATOM 608 N N . ALA A 1 80 ? -9.767 -3.023 20.309 1.00 50.94 80 ALA A N 1
ATOM 609 C CA . ALA A 1 80 ? -10.352 -4.336 20.569 1.00 50.94 80 ALA A CA 1
ATOM 610 C C . ALA A 1 80 ? -9.681 -4.942 21.819 1.00 50.94 80 ALA A C 1
ATOM 612 O O . ALA A 1 80 ? -8.454 -4.856 21.937 1.00 50.94 80 ALA A O 1
ATOM 613 N N . PRO A 1 81 ? -10.444 -5.528 22.758 1.00 51.91 81 PRO A N 1
ATOM 614 C CA . PRO A 1 81 ? -9.873 -6.160 23.940 1.00 51.91 81 PRO A CA 1
ATOM 615 C C . PRO A 1 81 ? -8.958 -7.324 23.542 1.00 51.91 81 PRO A C 1
ATOM 617 O O . PRO A 1 81 ? -9.249 -8.070 22.604 1.00 51.91 81 PRO A O 1
ATOM 620 N N . SER A 1 82 ? -7.845 -7.464 24.264 1.00 52.31 82 SER A N 1
ATOM 621 C CA . SER A 1 82 ? -6.921 -8.594 24.170 1.00 52.31 82 SER A CA 1
ATOM 622 C C . SER A 1 82 ? -7.682 -9.916 24.271 1.00 52.31 82 SER A C 1
ATOM 624 O O . SER A 1 82 ? -8.579 -10.062 25.103 1.00 52.31 82 SER A O 1
ATOM 626 N N . ALA A 1 83 ? -7.296 -10.885 23.436 1.00 52.88 83 ALA A N 1
ATOM 627 C CA . ALA A 1 83 ? -7.784 -12.254 23.529 1.00 52.88 83 ALA A CA 1
ATOM 628 C C . ALA A 1 83 ? -7.620 -12.775 24.970 1.00 52.88 83 ALA A C 1
ATOM 630 O O . ALA A 1 83 ? -6.550 -12.574 25.556 1.00 52.88 83 ALA A O 1
ATOM 631 N N . PRO A 1 84 ? -8.625 -13.446 25.555 1.00 42.31 84 PRO A N 1
ATOM 632 C CA . PRO A 1 84 ? -8.419 -14.115 26.825 1.00 42.31 84 PRO A CA 1
ATOM 633 C C . PRO A 1 84 ? -7.415 -15.259 26.627 1.00 42.31 84 PRO A C 1
ATOM 635 O O . PRO A 1 84 ? -7.676 -16.227 25.910 1.00 42.31 84 PRO A O 1
ATOM 638 N N . SER A 1 85 ? -6.256 -15.145 27.277 1.00 53.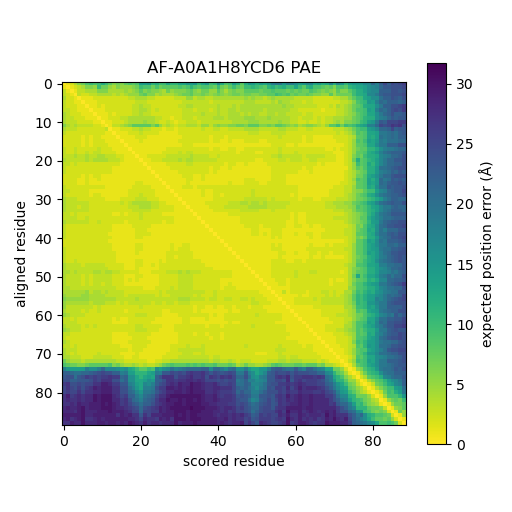28 85 SER A N 1
ATOM 639 C CA . SER A 1 85 ? -5.470 -16.315 27.658 1.00 53.28 85 SER A CA 1
ATOM 640 C C . SER A 1 85 ? -6.312 -17.145 28.624 1.00 53.28 85 SER A C 1
ATOM 642 O O . SER A 1 85 ? -6.564 -16.707 29.738 1.00 53.28 85 SER A O 1
ATOM 644 N N . GLN A 1 86 ? -6.717 -18.325 28.154 1.00 49.38 86 GLN A N 1
ATOM 645 C CA . GLN A 1 86 ? -6.922 -19.554 28.926 1.00 49.38 86 GLN A CA 1
ATOM 646 C C . GLN A 1 86 ? -7.757 -19.418 30.216 1.00 49.38 86 GLN A C 1
ATOM 648 O O . GLN A 1 86 ? -7.222 -19.246 31.306 1.00 49.38 86 GLN A O 1
ATOM 653 N N . GLU A 1 87 ? -9.065 -19.647 30.096 1.00 45.69 87 GLU A N 1
ATOM 654 C CA . GLU A 1 87 ? -9.782 -20.439 31.099 1.00 45.69 87 GLU A CA 1
ATOM 655 C C . GLU A 1 87 ? -9.437 -21.907 30.810 1.00 45.69 87 GLU A C 1
ATOM 657 O O . GLU A 1 87 ? -9.764 -22.397 29.729 1.00 45.69 87 GLU A O 1
ATOM 662 N N . GLN A 1 88 ? -8.725 -22.568 31.724 1.00 48.53 88 GLN A N 1
ATOM 663 C CA . GLN A 1 88 ? -8.763 -24.017 31.950 1.00 48.53 88 GLN A CA 1
ATOM 664 C C . GLN A 1 88 ? -8.032 -24.336 33.267 1.00 48.53 88 GLN A C 1
ATOM 666 O O . GLN A 1 88 ? -6.839 -24.640 33.275 1.00 48.53 88 GLN A O 1
ATOM 671 N N . SER A 1 89 ? -8.832 -24.300 34.340 1.00 47.91 89 SER A N 1
ATOM 672 C CA . SER A 1 89 ? -8.792 -25.130 35.559 1.00 47.91 89 SER A CA 1
ATOM 673 C C . SER A 1 89 ? -8.560 -24.425 36.889 1.00 47.91 89 SER A C 1
ATOM 675 O O . SER A 1 89 ? -7.666 -23.562 36.993 1.00 47.91 89 SER A O 1
#